Protein AF-A0A3B9KFX8-F1 (afdb_monomer_lite)

Radius of gyration: 19.62 Å; chains: 1; bounding box: 40×45×44 Å

Structure (mmCIF, N/CA/C/O backbone):
data_AF-A0A3B9KFX8-F1
#
_entry.id   AF-A0A3B9KFX8-F1
#
loop_
_atom_site.group_PDB
_atom_site.id
_atom_site.type_symbol
_atom_site.label_atom_id
_atom_site.label_alt_id
_atom_site.label_comp_id
_atom_site.label_asym_id
_atom_site.label_entity_id
_atom_site.label_seq_id
_atom_site.pdbx_PDB_ins_code
_atom_site.Cartn_x
_atom_site.Cartn_y
_atom_site.Cartn_z
_atom_site.occupancy
_atom_site.B_iso_or_equiv
_atom_site.auth_seq_id
_atom_site.auth_comp_id
_atom_site.auth_asym_id
_atom_site.auth_atom_id
_atom_site.pdbx_PDB_model_num
ATOM 1 N N . GLN A 1 1 ? 12.210 -3.966 -12.140 1.00 60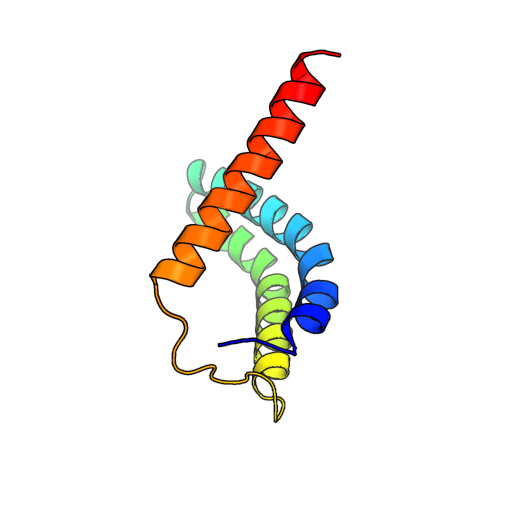.94 1 GLN A N 1
ATOM 2 C CA . GLN A 1 1 ? 10.970 -4.400 -12.819 1.00 60.94 1 GLN A CA 1
ATOM 3 C C . GLN A 1 1 ? 10.100 -3.170 -12.993 1.00 60.94 1 GLN A C 1
ATOM 5 O O . GLN A 1 1 ? 10.002 -2.402 -12.044 1.00 60.94 1 GLN A O 1
ATOM 10 N N . ILE A 1 2 ? 9.549 -2.940 -14.181 1.00 59.19 2 ILE A N 1
ATOM 11 C CA . IL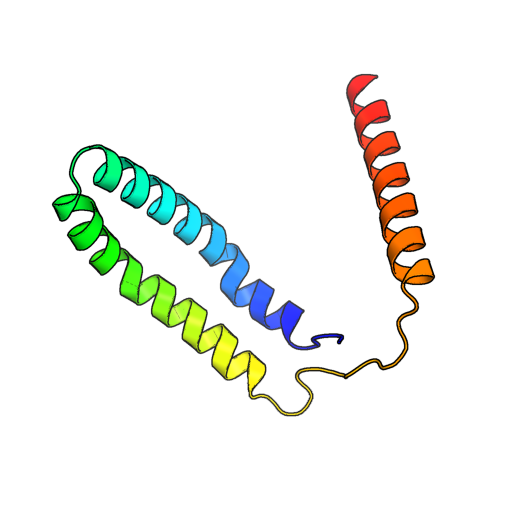E A 1 2 ? 8.641 -1.813 -14.435 1.00 59.19 2 ILE A CA 1
ATOM 12 C C . ILE A 1 2 ? 7.245 -2.402 -14.601 1.00 59.19 2 ILE A C 1
ATOM 14 O O . ILE A 1 2 ? 7.046 -3.234 -15.485 1.00 59.19 2 ILE A O 1
ATOM 18 N N . SER A 1 3 ? 6.322 -2.020 -13.715 1.00 62.34 3 SER A N 1
ATOM 19 C CA . SER A 1 3 ? 4.928 -2.466 -13.760 1.00 62.34 3 SER A CA 1
ATOM 20 C C . SER A 1 3 ? 4.121 -1.523 -14.644 1.00 62.34 3 SER A C 1
ATOM 22 O O . SER A 1 3 ? 3.983 -0.340 -14.332 1.00 62.34 3 SER A O 1
ATOM 24 N N . PHE A 1 4 ? 3.601 -2.043 -15.752 1.00 65.00 4 PHE A N 1
ATOM 25 C CA . PHE A 1 4 ? 2.787 -1.274 -16.699 1.00 65.00 4 PHE A CA 1
ATOM 26 C C . PHE A 1 4 ? 1.317 -1.202 -16.289 1.00 65.00 4 PHE A C 1
ATOM 28 O O . PHE A 1 4 ? 0.597 -0.327 -16.761 1.00 65.00 4 PHE A O 1
ATOM 35 N N . ILE A 1 5 ? 0.883 -2.073 -15.377 1.00 68.50 5 ILE A N 1
ATOM 36 C CA . ILE A 1 5 ? -0.464 -2.031 -14.802 1.00 68.50 5 ILE A CA 1
ATOM 37 C C . ILE A 1 5 ? -0.534 -1.160 -13.537 1.00 68.50 5 ILE A C 1
ATOM 39 O O . ILE A 1 5 ? -1.620 -0.728 -13.157 1.00 68.50 5 ILE A O 1
ATOM 43 N N . ALA A 1 6 ? 0.609 -0.758 -12.966 1.00 67.19 6 ALA A N 1
ATOM 44 C CA . ALA A 1 6 ? 0.660 0.177 -11.838 1.00 67.19 6 ALA A CA 1
ATOM 45 C C . ALA A 1 6 ? -0.205 1.450 -12.003 1.00 67.19 6 ALA A C 1
ATOM 47 O O . ALA A 1 6 ? -0.848 1.832 -11.027 1.00 67.19 6 ALA A O 1
ATOM 48 N N . PRO A 1 7 ? -0.309 2.101 -13.184 1.00 68.94 7 PRO A N 1
ATOM 49 C CA . PRO A 1 7 ? -1.191 3.256 -13.357 1.00 68.94 7 PRO A CA 1
ATOM 50 C C . PRO A 1 7 ? -2.677 2.904 -13.195 1.00 68.94 7 PRO A C 1
ATOM 52 O O . PRO A 1 7 ? -3.409 3.624 -12.522 1.00 68.94 7 PRO A O 1
ATOM 55 N N . ILE A 1 8 ? -3.117 1.780 -13.768 1.00 72.12 8 ILE A N 1
ATOM 56 C CA . ILE A 1 8 ? -4.514 1.320 -13.718 1.00 72.12 8 ILE A CA 1
ATOM 57 C C . ILE A 1 8 ? -4.861 0.878 -12.295 1.00 72.12 8 ILE A C 1
ATOM 59 O O . ILE A 1 8 ? -5.868 1.313 -11.735 1.00 72.12 8 ILE A O 1
ATOM 63 N N . THR A 1 9 ? -3.984 0.088 -11.673 1.00 74.19 9 THR A N 1
ATOM 64 C CA . THR A 1 9 ? -4.132 -0.322 -10.275 1.00 74.19 9 THR A CA 1
ATOM 65 C C . THR A 1 9 ? -4.185 0.889 -9.350 1.00 74.19 9 THR A C 1
ATOM 67 O O . THR A 1 9 ? -5.031 0.931 -8.462 1.00 74.19 9 THR A O 1
ATOM 70 N N . ASN A 1 10 ? -3.356 1.912 -9.573 1.00 79.06 10 ASN A N 1
ATOM 71 C CA . ASN A 1 10 ? -3.383 3.122 -8.755 1.00 79.06 10 ASN A CA 1
ATOM 72 C C . ASN A 1 10 ? -4.684 3.911 -8.927 1.00 79.06 10 ASN A C 1
ATOM 74 O O . ASN A 1 10 ? -5.242 4.349 -7.929 1.00 79.06 10 ASN A O 1
ATOM 78 N N . ILE A 1 11 ? -5.232 4.046 -10.136 1.00 80.88 11 ILE A N 1
ATOM 79 C CA . ILE A 1 11 ? -6.530 4.721 -10.327 1.00 80.88 11 ILE A CA 1
ATOM 80 C C . ILE A 1 11 ? -7.645 4.028 -9.526 1.00 80.88 11 ILE A C 1
ATOM 82 O O . ILE A 1 11 ? -8.502 4.698 -8.954 1.00 80.88 11 ILE A O 1
ATOM 86 N N . LEU A 1 12 ? -7.613 2.697 -9.448 1.00 74.44 12 LEU A N 1
ATOM 87 C CA . LEU A 1 12 ? -8.624 1.900 -8.748 1.00 74.44 12 LEU A CA 1
ATOM 88 C C . LEU A 1 12 ? -8.408 1.830 -7.227 1.00 74.44 12 LEU A C 1
ATOM 90 O O . LEU A 1 12 ? -9.376 1.727 -6.475 1.00 74.44 12 LEU A O 1
ATOM 94 N N . THR A 1 13 ? -7.157 1.877 -6.764 1.00 80.50 13 THR A N 1
ATOM 95 C CA . THR A 1 13 ? -6.800 1.661 -5.350 1.00 80.50 13 THR A CA 1
ATOM 96 C C . THR A 1 13 ? -6.489 2.948 -4.585 1.00 80.50 13 THR A C 1
ATOM 98 O O . THR A 1 13 ? -6.816 3.024 -3.406 1.00 80.50 13 THR A O 1
ATOM 101 N N . VAL A 1 14 ? -5.933 3.988 -5.216 1.00 82.06 14 VAL A N 1
ATOM 102 C CA . VAL A 1 14 ? -5.580 5.271 -4.569 1.00 82.06 14 VAL A CA 1
ATOM 103 C C . VAL A 1 14 ? -6.780 6.008 -3.957 1.00 82.06 14 VAL A C 1
ATOM 105 O O . VAL A 1 14 ? -6.660 6.419 -2.801 1.00 82.06 14 VAL A O 1
ATOM 108 N N . PRO A 1 15 ? -7.944 6.166 -4.624 1.00 78.94 15 PRO A N 1
ATOM 109 C CA . PRO A 1 15 ? -9.103 6.790 -3.976 1.00 78.94 15 PRO A CA 1
ATOM 110 C C . PRO A 1 15 ? -9.608 5.970 -2.777 1.00 78.94 15 PRO A C 1
ATOM 112 O O . PRO A 1 15 ? -10.129 6.528 -1.813 1.00 78.94 15 PRO A O 1
ATOM 115 N N . LEU A 1 16 ? -9.398 4.651 -2.799 1.00 80.25 16 LEU A N 1
ATOM 116 C CA . LEU A 1 16 ? -9.766 3.740 -1.716 1.00 80.25 16 LEU A CA 1
ATOM 117 C C . LEU A 1 16 ? -8.715 3.673 -0.597 1.00 80.25 16 LEU A C 1
ATOM 119 O O . LEU A 1 16 ? -9.039 3.324 0.541 1.00 80.25 16 LEU A O 1
ATOM 123 N N . LEU A 1 17 ? -7.465 4.036 -0.891 1.00 81.75 17 LEU A N 1
ATOM 124 C CA . LEU A 1 17 ? -6.343 3.985 0.041 1.00 81.75 17 LEU A CA 1
ATOM 125 C C . LEU A 1 17 ? -6.565 4.925 1.227 1.00 81.75 17 LEU A C 1
ATOM 127 O O . LEU A 1 17 ? -6.345 4.526 2.366 1.00 81.75 17 LEU A O 1
ATOM 131 N N . GLY A 1 18 ? -7.062 6.140 0.978 1.00 83.12 18 GLY A N 1
ATOM 132 C CA . GLY A 1 18 ? -7.365 7.100 2.044 1.00 83.12 18 GLY A CA 1
ATOM 133 C C . GLY A 1 18 ? -8.402 6.565 3.036 1.00 83.12 18 GLY A C 1
ATOM 134 O O . GLY A 1 18 ? -8.197 6.628 4.247 1.00 83.12 18 GLY A O 1
ATOM 135 N N . ILE A 1 19 ? -9.474 5.955 2.522 1.00 84.25 19 ILE A N 1
ATOM 136 C CA . ILE A 1 19 ? -10.523 5.321 3.336 1.00 84.25 19 ILE A CA 1
ATOM 137 C C . ILE A 1 19 ? -9.941 4.141 4.126 1.00 84.25 19 ILE A C 1
ATOM 139 O O . ILE A 1 19 ? -10.210 3.994 5.317 1.00 84.25 19 ILE A O 1
ATOM 143 N N . THR A 1 20 ? -9.089 3.338 3.486 1.00 85.12 20 THR A N 1
ATOM 144 C CA . THR A 1 20 ? -8.444 2.173 4.110 1.00 85.12 20 THR A CA 1
ATOM 145 C C . THR A 1 20 ? -7.512 2.583 5.250 1.00 85.12 20 THR A C 1
ATOM 147 O O . THR A 1 20 ? -7.551 1.979 6.320 1.00 85.12 20 THR A O 1
ATOM 150 N N . ILE A 1 21 ? -6.714 3.640 5.061 1.00 86.94 21 ILE A N 1
ATOM 151 C CA . ILE A 1 21 ? -5.829 4.187 6.099 1.00 86.94 21 ILE A CA 1
ATOM 152 C C . ILE A 1 21 ? -6.654 4.725 7.270 1.00 86.94 21 ILE A C 1
ATOM 154 O O . ILE A 1 21 ? -6.350 4.419 8.421 1.00 86.94 21 ILE A O 1
ATOM 158 N N . PHE A 1 22 ? -7.716 5.484 6.995 1.00 87.12 22 PHE A N 1
ATOM 159 C CA . PHE A 1 22 ? -8.575 6.041 8.039 1.00 87.12 22 PHE A CA 1
ATOM 160 C C . PHE A 1 22 ? -9.240 4.948 8.889 1.00 87.12 22 PHE A C 1
ATOM 162 O O . PHE A 1 22 ? -9.178 4.988 10.119 1.00 87.12 22 PHE A O 1
ATOM 169 N N . ILE A 1 23 ? -9.809 3.928 8.243 1.00 86.75 23 ILE A N 1
ATOM 170 C CA . ILE A 1 23 ? -10.393 2.769 8.929 1.00 86.75 23 ILE A CA 1
ATOM 171 C C . ILE A 1 23 ? -9.314 2.004 9.710 1.00 86.75 23 ILE A C 1
ATOM 173 O O . ILE A 1 23 ? -9.548 1.619 10.853 1.00 86.75 23 ILE A O 1
ATOM 177 N N . GLY A 1 24 ? -8.116 1.833 9.144 1.00 84.94 24 GLY A N 1
ATOM 178 C CA . GLY A 1 24 ? -6.987 1.194 9.822 1.00 84.94 24 GLY A CA 1
ATOM 179 C C . GLY A 1 24 ? -6.561 1.924 11.100 1.00 84.94 24 GLY A C 1
ATOM 180 O O . GLY A 1 24 ? -6.336 1.283 12.125 1.00 84.94 24 GLY A O 1
ATOM 181 N N . ILE A 1 25 ? -6.526 3.259 11.077 1.00 89.31 25 ILE A N 1
ATOM 182 C CA . ILE A 1 25 ? -6.241 4.081 12.263 1.00 89.31 25 ILE A CA 1
ATOM 183 C C . ILE A 1 25 ? -7.323 3.881 13.330 1.00 89.31 25 ILE A C 1
ATOM 185 O O . ILE A 1 25 ? -6.991 3.687 14.500 1.00 89.31 25 ILE A O 1
ATOM 189 N N . LEU A 1 26 ? -8.603 3.870 12.942 1.00 86.38 26 LEU A N 1
ATOM 190 C CA . LEU A 1 26 ? -9.710 3.624 13.872 1.00 86.38 26 LEU A CA 1
ATOM 191 C C . LEU A 1 26 ? -9.641 2.225 14.498 1.00 86.38 26 LEU A C 1
ATOM 193 O O . LEU A 1 26 ? -9.843 2.089 15.704 1.00 86.38 26 LEU A O 1
ATOM 197 N N . ILE A 1 27 ? -9.308 1.197 13.712 1.00 87.56 27 ILE A N 1
ATOM 198 C CA . ILE A 1 27 ? -9.160 -0.183 14.198 1.00 87.56 27 ILE A CA 1
ATOM 199 C C . ILE A 1 27 ? -7.976 -0.302 15.156 1.00 87.56 27 ILE A C 1
ATOM 201 O O . ILE A 1 27 ? -8.120 -0.902 16.220 1.00 87.56 27 ILE A O 1
ATOM 205 N N . CYS A 1 28 ? -6.825 0.286 14.822 1.00 85.56 28 CYS A N 1
ATOM 206 C CA . CYS A 1 28 ? -5.664 0.308 15.713 1.00 85.56 28 CYS A CA 1
ATOM 207 C C . CYS A 1 28 ? -5.969 1.055 17.018 1.00 85.56 28 CYS A C 1
ATOM 209 O O . CYS A 1 28 ? -5.629 0.563 18.093 1.00 85.56 28 CYS A O 1
ATOM 211 N N . GLY A 1 29 ? -6.656 2.199 16.943 1.00 87.44 29 GLY A N 1
ATOM 212 C CA . GLY A 1 29 ? -7.096 2.945 18.124 1.00 87.44 29 GLY A CA 1
ATOM 213 C C . GLY A 1 29 ? -8.057 2.136 19.000 1.00 87.44 29 GLY A C 1
ATOM 214 O O . GLY A 1 29 ? -7.871 2.053 20.214 1.00 87.44 29 GLY A O 1
ATOM 215 N N . ALA A 1 30 ? -9.040 1.469 18.392 1.00 85.19 30 ALA A N 1
ATOM 216 C CA . ALA A 1 30 ? -9.974 0.598 19.101 1.00 85.19 30 ALA A CA 1
ATOM 217 C C . ALA A 1 30 ? -9.276 -0.627 19.719 1.00 85.19 30 ALA A C 1
ATOM 219 O O . ALA A 1 30 ? -9.558 -0.981 20.861 1.00 85.19 30 ALA A O 1
ATOM 220 N N . GLY A 1 31 ? -8.333 -1.241 19.000 1.00 85.44 31 GLY A N 1
ATOM 221 C CA . GLY A 1 31 ? -7.555 -2.389 19.469 1.00 85.44 31 GLY A CA 1
ATOM 222 C C . GLY A 1 31 ? -6.608 -2.053 20.622 1.00 85.44 31 GLY A C 1
ATOM 223 O O . GLY A 1 31 ? -6.427 -2.880 21.514 1.00 85.44 31 GLY A O 1
ATOM 224 N N . MET A 1 32 ? -6.060 -0.834 20.648 1.00 87.38 32 MET A N 1
ATOM 225 C CA . MET A 1 32 ? -5.247 -0.337 21.762 1.00 87.38 32 MET A CA 1
ATOM 226 C C . MET A 1 32 ? -6.072 -0.159 23.046 1.00 87.38 32 MET A C 1
ATOM 228 O O . MET A 1 32 ? -5.563 -0.401 24.137 1.00 87.38 32 MET A O 1
ATOM 232 N N . LEU A 1 33 ? -7.343 0.237 22.925 1.00 85.62 33 LEU A N 1
ATOM 233 C CA . LEU A 1 33 ? -8.258 0.369 24.063 1.00 85.62 33 LEU A CA 1
ATOM 234 C C . LEU A 1 33 ? -8.822 -0.986 24.510 1.00 85.62 33 LEU A C 1
ATOM 236 O O . LEU A 1 33 ? -8.974 -1.230 25.707 1.00 85.62 33 LEU A O 1
ATOM 240 N N . PHE A 1 34 ? -9.149 -1.866 23.559 1.00 84.06 34 PHE A N 1
ATOM 241 C CA . PHE A 1 34 ? -9.733 -3.175 23.832 1.00 84.06 34 PHE A CA 1
ATOM 242 C C . PHE A 1 34 ? -9.478 -4.152 22.670 1.00 84.06 34 PHE A C 1
ATOM 244 O O . PHE A 1 34 ? -10.082 -4.058 21.600 1.00 84.06 34 PHE A O 1
ATOM 251 N N . ALA A 1 35 ? -8.608 -5.143 22.884 1.00 81.50 35 ALA A N 1
ATOM 252 C CA . ALA A 1 35 ? -8.182 -6.075 21.833 1.00 81.50 35 ALA A CA 1
ATOM 253 C C . ALA A 1 35 ? -9.335 -6.818 21.106 1.00 81.50 35 ALA A C 1
ATOM 255 O O . ALA A 1 35 ? -9.293 -6.902 19.877 1.00 81.50 35 ALA A O 1
ATOM 256 N N . PRO A 1 36 ? -10.403 -7.296 21.784 1.00 83.56 36 PRO A N 1
ATOM 257 C CA . PRO A 1 36 ? -11.544 -7.928 21.109 1.00 83.56 36 PRO A CA 1
ATOM 258 C C . PRO A 1 36 ? -12.306 -6.992 20.160 1.00 83.56 36 PRO A C 1
ATOM 260 O O . PRO A 1 36 ? -12.824 -7.434 19.135 1.00 83.56 36 PRO A O 1
ATOM 263 N N . LEU A 1 37 ? -12.354 -5.693 20.474 1.00 77.50 37 LEU A N 1
ATOM 264 C CA . LEU A 1 37 ? -12.975 -4.673 19.622 1.00 77.50 37 LEU A CA 1
ATOM 265 C C . LEU A 1 37 ? -12.169 -4.480 18.335 1.00 77.50 37 LEU A C 1
ATOM 267 O O . LEU A 1 37 ? -12.756 -4.404 17.261 1.00 77.50 37 LEU A O 1
ATOM 271 N N . GLY A 1 38 ? -10.835 -4.507 18.420 1.00 79.56 38 GLY A N 1
ATOM 272 C CA . GLY A 1 38 ? -9.965 -4.496 17.241 1.00 79.56 38 GLY A CA 1
ATOM 273 C C . GLY A 1 38 ? -10.233 -5.668 16.287 1.00 79.56 38 GLY A C 1
ATOM 274 O O . GLY A 1 38 ? -10.268 -5.471 15.074 1.00 79.56 38 GLY A O 1
ATOM 275 N N . ILE A 1 39 ? -10.501 -6.868 16.817 1.00 81.69 39 ILE A N 1
ATOM 276 C CA . ILE A 1 39 ? -10.838 -8.057 16.011 1.00 81.69 39 ILE A CA 1
ATOM 277 C C . ILE A 1 39 ? -12.178 -7.866 15.288 1.00 81.69 39 ILE A C 1
ATOM 279 O O . ILE A 1 39 ? -12.270 -8.104 14.082 1.00 81.69 39 ILE A O 1
ATOM 283 N N . LEU A 1 40 ? -13.206 -7.395 16.001 1.00 83.50 40 LEU A N 1
ATOM 284 C CA . LEU A 1 40 ? -14.529 -7.136 15.421 1.00 83.50 40 LEU A CA 1
ATOM 285 C C . LEU A 1 40 ? -14.477 -6.037 14.352 1.00 83.50 40 LEU A C 1
ATOM 287 O O . LEU A 1 40 ? -15.033 -6.201 13.267 1.00 83.50 40 LEU A O 1
ATOM 291 N N . CYS A 1 41 ? -13.768 -4.939 14.618 1.00 81.12 41 CYS A N 1
ATOM 292 C CA . CYS A 1 41 ? -13.606 -3.856 13.651 1.00 81.12 41 CYS A CA 1
ATOM 293 C C . CYS A 1 41 ? -12.732 -4.276 12.453 1.00 81.12 41 CYS A C 1
ATOM 295 O O . CYS A 1 41 ? -13.000 -3.861 11.327 1.00 81.12 41 CYS A O 1
ATOM 297 N N . GLY A 1 42 ? -11.746 -5.156 12.658 1.00 79.69 42 GLY A N 1
ATOM 298 C CA . GLY A 1 42 ? -10.976 -5.786 11.581 1.00 79.69 42 GLY A CA 1
ATOM 299 C C . GLY A 1 42 ? -11.850 -6.595 10.620 1.00 79.69 42 GLY A C 1
ATOM 300 O O . GLY A 1 42 ? -11.632 -6.569 9.409 1.00 79.69 42 GLY A O 1
ATOM 301 N N . TRP A 1 43 ? -12.900 -7.233 11.138 1.00 83.94 43 TRP A N 1
ATOM 302 C CA . TRP A 1 43 ? -13.890 -7.940 10.325 1.00 83.94 43 TRP A CA 1
ATOM 303 C C . TRP A 1 43 ? -14.682 -6.998 9.406 1.00 83.94 43 TRP A C 1
ATOM 305 O O . TRP A 1 43 ? -14.990 -7.350 8.272 1.00 83.94 43 TRP A O 1
ATOM 315 N N . VAL A 1 44 ? -14.949 -5.765 9.851 1.00 82.00 44 VAL A N 1
ATOM 316 C CA . VAL A 1 44 ? -15.622 -4.734 9.038 1.00 82.00 44 VAL A CA 1
ATOM 317 C C . VAL A 1 44 ? -14.712 -4.203 7.924 1.00 82.00 44 VAL A C 1
ATOM 319 O O . VAL A 1 44 ? -15.193 -3.883 6.838 1.00 82.00 44 VAL A O 1
ATOM 322 N N . ALA A 1 45 ? -13.395 -4.145 8.147 1.00 84.00 45 ALA A N 1
ATOM 323 C CA . ALA A 1 45 ? -12.427 -3.754 7.115 1.00 84.00 45 ALA A CA 1
ATOM 324 C C . ALA A 1 45 ? -12.141 -4.857 6.084 1.00 84.00 45 ALA A C 1
ATOM 326 O O . ALA A 1 45 ? -11.673 -4.560 4.983 1.00 84.00 45 ALA A O 1
ATOM 327 N N . TRP A 1 46 ? -12.436 -6.118 6.411 1.00 84.81 46 TRP A N 1
ATOM 328 C CA . TRP A 1 46 ? -12.198 -7.271 5.542 1.00 84.81 46 TRP A CA 1
ATOM 329 C C . TRP A 1 46 ? -12.700 -7.107 4.095 1.00 84.81 46 TRP A C 1
ATOM 331 O O . TRP A 1 46 ? -11.893 -7.289 3.185 1.00 84.81 46 TRP A O 1
ATOM 341 N N . PRO A 1 47 ? -13.976 -6.759 3.818 1.00 85.31 47 PRO A N 1
ATOM 342 C CA . PRO A 1 47 ? -14.473 -6.648 2.442 1.00 85.31 47 PRO A CA 1
ATOM 343 C C . PRO A 1 47 ? -13.725 -5.594 1.618 1.00 85.31 47 PRO A C 1
ATOM 345 O O . PRO A 1 47 ? -13.493 -5.793 0.425 1.00 85.31 47 PRO A O 1
ATOM 348 N N . LEU A 1 48 ? -13.296 -4.500 2.254 1.00 83.31 48 LEU A N 1
ATOM 349 C CA . LEU A 1 48 ? -12.512 -3.455 1.600 1.00 83.31 48 LEU A CA 1
ATOM 350 C C . LEU A 1 48 ? -11.117 -3.969 1.220 1.00 83.31 48 LEU A C 1
ATOM 352 O O . LEU A 1 48 ? -10.666 -3.775 0.091 1.00 83.31 48 LEU A O 1
ATOM 356 N N . LEU A 1 49 ? -10.457 -4.671 2.144 1.00 83.88 49 LEU A N 1
ATOM 357 C CA . LEU A 1 49 ? -9.150 -5.288 1.905 1.00 83.88 49 LEU A CA 1
ATOM 358 C C . LEU A 1 49 ? -9.227 -6.382 0.836 1.00 83.88 49 LEU A C 1
ATOM 360 O O . LEU A 1 49 ? -8.350 -6.461 -0.022 1.00 83.88 49 LEU A O 1
ATOM 364 N N . TRP A 1 50 ? -10.291 -7.186 0.849 1.00 88.56 50 TRP A N 1
ATOM 365 C CA . TRP A 1 50 ? -10.545 -8.214 -0.158 1.00 88.56 50 TRP A CA 1
ATOM 366 C C . TRP A 1 50 ? -10.714 -7.612 -1.554 1.00 88.56 50 TRP A C 1
ATOM 368 O O . TRP A 1 50 ? -10.123 -8.112 -2.509 1.00 88.56 50 TRP A O 1
ATOM 378 N N . TYR A 1 51 ? -11.461 -6.510 -1.675 1.00 84.69 51 TYR A N 1
ATOM 379 C CA . TYR A 1 51 ? -11.624 -5.804 -2.946 1.00 84.69 51 TYR A CA 1
ATOM 380 C C . TYR A 1 51 ? -10.282 -5.297 -3.487 1.00 84.69 51 TYR A C 1
ATOM 382 O O . TYR A 1 51 ? -9.940 -5.574 -4.636 1.00 84.69 51 TYR A O 1
ATOM 390 N N . ILE A 1 52 ? -9.495 -4.603 -2.656 1.00 83.62 52 ILE A N 1
ATOM 391 C CA . ILE A 1 52 ? -8.175 -4.091 -3.056 1.00 83.62 52 ILE A CA 1
ATOM 392 C C . ILE A 1 52 ? -7.258 -5.250 -3.461 1.00 83.62 52 ILE A C 1
ATOM 394 O O . ILE A 1 52 ? -6.618 -5.180 -4.508 1.00 83.62 52 ILE A O 1
ATOM 398 N N . GLY A 1 53 ? -7.232 -6.324 -2.667 1.00 83.75 53 GLY A N 1
ATOM 399 C CA . GLY A 1 53 ? -6.444 -7.521 -2.946 1.00 83.75 53 GLY A CA 1
ATOM 400 C C . GLY A 1 53 ? -6.794 -8.137 -4.297 1.00 83.75 53 GLY A C 1
ATOM 401 O O . GLY A 1 53 ? -5.906 -8.309 -5.124 1.00 83.75 53 GLY A O 1
ATOM 402 N N . ASN A 1 54 ? -8.079 -8.379 -4.563 1.00 85.25 54 ASN A N 1
ATOM 403 C CA . ASN A 1 54 ? -8.517 -8.934 -5.843 1.00 85.25 54 ASN A CA 1
ATOM 404 C C . ASN A 1 54 ? -8.172 -8.034 -7.022 1.00 85.25 54 ASN A C 1
ATOM 406 O O . ASN A 1 54 ? -7.620 -8.516 -8.002 1.00 85.25 54 ASN A O 1
ATOM 410 N N . ILE A 1 55 ? -8.436 -6.728 -6.932 1.00 80.94 55 ILE A N 1
ATOM 411 C CA . ILE A 1 55 ? -8.099 -5.807 -8.023 1.00 80.94 55 ILE A CA 1
ATOM 412 C C . ILE A 1 55 ? -6.599 -5.850 -8.319 1.00 80.94 55 ILE A C 1
ATOM 414 O O . ILE A 1 55 ? -6.218 -5.915 -9.485 1.00 80.94 55 ILE A O 1
ATOM 418 N N . VAL A 1 56 ? -5.748 -5.855 -7.289 1.00 81.00 56 VAL A N 1
ATOM 419 C CA . VAL A 1 56 ? -4.288 -5.935 -7.446 1.00 81.00 56 VAL A CA 1
ATOM 420 C C . VAL A 1 56 ? -3.860 -7.286 -8.030 1.00 81.00 56 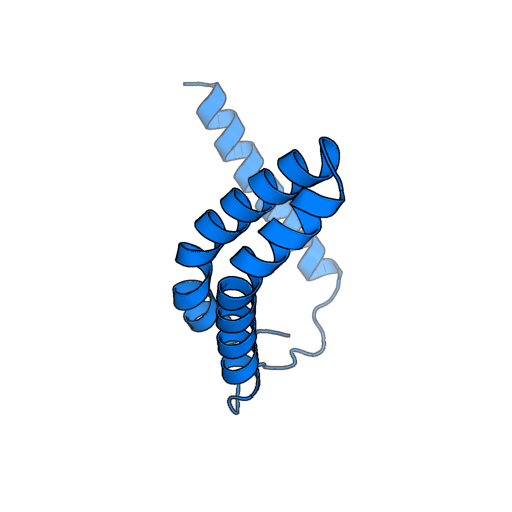VAL A C 1
ATOM 422 O O . VAL A 1 56 ? -3.007 -7.313 -8.916 1.00 81.00 56 VAL A O 1
ATOM 425 N N . THR A 1 57 ? -4.448 -8.396 -7.578 1.00 82.69 57 THR A N 1
ATOM 426 C CA . THR A 1 57 ? -4.126 -9.745 -8.066 1.00 82.69 57 THR A CA 1
ATOM 427 C C . THR A 1 57 ? -4.544 -9.937 -9.521 1.00 82.69 57 THR A C 1
ATOM 429 O O . THR A 1 57 ? -3.719 -10.360 -10.328 1.00 82.69 57 THR A O 1
ATOM 432 N N . GLU A 1 58 ? -5.765 -9.553 -9.891 1.00 79.75 58 GLU A N 1
ATOM 433 C CA . GLU A 1 58 ? -6.248 -9.610 -11.278 1.00 79.75 58 GLU A CA 1
ATOM 434 C C . GLU A 1 58 ? -5.388 -8.726 -12.192 1.00 79.75 58 GLU A C 1
ATOM 436 O O . GLU A 1 58 ? -4.959 -9.153 -13.264 1.00 79.75 58 GLU A O 1
ATOM 441 N N . CYS A 1 59 ? -5.031 -7.528 -11.717 1.00 73.38 59 CYS A N 1
ATOM 442 C CA . CYS A 1 59 ? -4.097 -6.618 -12.379 1.00 73.38 59 CYS A CA 1
ATOM 443 C C . CYS A 1 59 ? -2.706 -7.242 -12.613 1.00 73.38 59 CYS A C 1
ATOM 445 O O . CYS A 1 59 ? -2.070 -6.977 -13.635 1.00 73.38 59 CYS A O 1
ATOM 447 N N . ALA A 1 60 ? -2.221 -8.067 -11.685 1.00 71.94 60 ALA A N 1
ATOM 448 C CA . ALA A 1 60 ? -0.903 -8.693 -11.764 1.00 71.94 60 ALA A CA 1
ATOM 449 C C . ALA A 1 60 ? -0.855 -9.916 -12.700 1.00 71.94 60 ALA A C 1
ATOM 451 O O . ALA A 1 60 ? 0.221 -10.245 -13.202 1.00 71.94 60 ALA A O 1
ATOM 452 N N . ILE A 1 61 ? -1.992 -10.578 -12.941 1.00 75.69 61 ILE A N 1
ATOM 453 C CA . ILE A 1 61 ? -2.092 -11.770 -13.803 1.00 75.69 61 ILE A CA 1
ATOM 454 C C . ILE A 1 61 ? -2.122 -11.394 -15.299 1.00 75.69 61 ILE A C 1
ATOM 456 O O . ILE A 1 61 ? -1.834 -12.235 -16.153 1.00 75.69 61 ILE A O 1
ATOM 460 N N . LEU A 1 62 ? -2.413 -10.132 -15.642 1.00 70.69 62 LEU A N 1
ATOM 461 C CA . LEU A 1 62 ? -2.465 -9.681 -17.036 1.00 70.69 62 LEU A CA 1
ATOM 462 C C . LEU A 1 62 ? -1.130 -9.915 -17.783 1.00 70.69 62 LEU A C 1
ATOM 464 O O . LEU A 1 62 ? -0.060 -9.519 -17.306 1.00 70.69 62 LEU A O 1
ATOM 468 N N . PRO A 1 63 ? -1.162 -10.513 -18.992 1.00 55.06 63 PRO A N 1
ATOM 469 C CA . PRO A 1 63 ? 0.042 -10.735 -19.786 1.00 55.06 63 PRO A CA 1
ATOM 470 C C . PRO A 1 63 ? 0.654 -9.388 -20.196 1.00 55.06 63 PRO A C 1
ATOM 472 O O . PRO A 1 63 ? -0.011 -8.548 -20.797 1.00 55.06 63 PRO A O 1
ATOM 475 N N . GLY A 1 64 ? 1.928 -9.175 -19.849 1.00 61.78 64 GLY A N 1
ATOM 476 C CA . GLY A 1 64 ? 2.610 -7.882 -20.003 1.00 61.78 64 GLY A CA 1
ATOM 477 C C . GLY A 1 64 ? 2.597 -6.997 -18.749 1.00 61.78 64 GLY A C 1
ATOM 478 O O . GLY A 1 64 ? 3.018 -5.843 -18.825 1.00 61.78 64 GLY A O 1
ATOM 479 N N . ALA A 1 65 ? 2.165 -7.521 -17.593 1.00 58.34 65 ALA A N 1
ATOM 480 C CA . ALA A 1 65 ? 2.075 -6.753 -16.349 1.00 58.34 65 ALA A CA 1
ATOM 481 C C . ALA A 1 65 ? 3.372 -6.128 -15.865 1.00 58.34 65 ALA A C 1
ATOM 483 O O . ALA A 1 65 ? 3.373 -5.029 -15.301 1.00 58.34 65 ALA A O 1
ATOM 484 N N . PHE A 1 66 ? 4.481 -6.795 -16.132 1.00 59.22 66 PHE A N 1
ATOM 485 C CA . PHE A 1 66 ? 5.787 -6.316 -15.755 1.00 59.22 66 PHE A CA 1
ATOM 486 C C . PHE A 1 66 ? 6.786 -6.622 -16.856 1.00 59.22 66 PHE A C 1
ATOM 488 O O . PHE A 1 66 ? 6.805 -7.706 -17.435 1.00 59.22 66 PHE A O 1
ATOM 495 N N . MET A 1 67 ? 7.671 -5.665 -17.101 1.00 61.34 67 MET A N 1
ATOM 496 C CA . MET A 1 67 ? 8.908 -5.936 -17.812 1.00 61.34 67 MET A CA 1
ATOM 497 C C . MET A 1 67 ? 10.029 -6.056 -16.783 1.00 61.34 67 MET A C 1
ATOM 499 O O . MET A 1 67 ? 10.324 -5.130 -16.011 1.00 61.34 67 MET A O 1
ATOM 503 N N . THR A 1 68 ? 10.656 -7.228 -16.742 1.00 59.00 68 THR A N 1
ATOM 504 C CA . THR A 1 68 ? 11.898 -7.462 -16.005 1.00 59.00 68 THR A CA 1
ATOM 505 C C . THR A 1 68 ? 13.035 -6.729 -16.700 1.00 59.00 68 THR A C 1
ATOM 507 O O . THR A 1 68 ? 13.710 -7.262 -17.573 1.00 59.00 68 THR A O 1
ATOM 510 N N . VAL A 1 69 ? 13.240 -5.474 -16.306 1.00 63.62 69 VAL A N 1
ATOM 511 C CA . VAL A 1 69 ? 14.450 -4.722 -16.645 1.00 63.62 69 VAL A CA 1
ATOM 512 C C . VAL A 1 69 ? 15.611 -5.319 -15.851 1.00 63.62 69 VAL A C 1
ATOM 514 O O . VAL A 1 69 ? 15.752 -5.049 -14.656 1.00 63.62 69 VAL A O 1
ATOM 517 N N . ASN A 1 70 ? 16.397 -6.175 -16.501 1.00 56.28 70 ASN A N 1
ATOM 518 C CA . ASN A 1 70 ? 17.669 -6.662 -15.976 1.00 56.28 70 ASN A CA 1
ATOM 519 C C . ASN A 1 70 ? 18.734 -5.574 -16.167 1.00 56.28 70 ASN A C 1
ATOM 521 O O . ASN A 1 70 ? 18.879 -5.045 -17.266 1.00 56.28 70 ASN A O 1
ATOM 525 N N . GLY A 1 71 ? 19.477 -5.244 -15.107 1.00 62.50 71 GLY A N 1
ATOM 526 C CA . GLY A 1 71 ? 20.630 -4.338 -15.199 1.00 62.50 71 GLY A CA 1
ATOM 527 C C . GLY A 1 71 ? 20.399 -2.885 -14.773 1.00 62.50 71 GLY A C 1
ATOM 528 O O . GLY A 1 71 ? 21.127 -2.004 -15.221 1.00 62.50 71 GLY A O 1
ATOM 529 N N . LEU A 1 72 ? 19.438 -2.603 -13.885 1.00 59.44 72 LEU A N 1
ATOM 530 C CA . LEU A 1 72 ? 19.430 -1.319 -13.172 1.00 59.44 72 LEU A CA 1
ATOM 531 C C . LEU A 1 72 ? 20.628 -1.285 -12.216 1.00 59.44 72 LEU A C 1
ATOM 533 O O . LEU A 1 72 ? 20.601 -1.893 -11.146 1.00 59.44 72 LEU A O 1
ATOM 537 N N . SER A 1 73 ? 21.704 -0.616 -12.632 1.00 72.19 73 SER A N 1
ATOM 538 C CA . SER A 1 73 ? 22.881 -0.433 -11.791 1.00 72.19 73 SER A CA 1
ATOM 539 C C . SER A 1 73 ? 22.488 0.364 -10.547 1.00 72.19 73 SER A C 1
ATOM 541 O O . SER A 1 73 ? 21.784 1.372 -10.633 1.00 72.19 73 SER A O 1
ATOM 543 N N . ALA A 1 74 ? 22.934 -0.087 -9.371 1.00 74.12 74 ALA A N 1
ATOM 544 C CA . ALA A 1 74 ? 22.626 0.585 -8.110 1.00 74.12 74 ALA A CA 1
ATOM 545 C C . ALA A 1 74 ? 22.989 2.080 -8.173 1.00 74.12 74 ALA A C 1
ATOM 547 O O . ALA A 1 74 ? 22.228 2.917 -7.698 1.00 74.12 74 ALA A O 1
ATOM 548 N N . GLY A 1 75 ? 24.086 2.428 -8.857 1.00 78.81 75 GLY A N 1
ATOM 549 C CA . GLY A 1 75 ? 24.500 3.816 -9.074 1.00 78.81 75 GLY A CA 1
ATOM 550 C C . GLY A 1 75 ? 23.433 4.694 -9.740 1.00 78.81 75 GLY A C 1
ATOM 551 O O . GLY A 1 75 ? 23.244 5.830 -9.315 1.00 78.81 75 GLY A O 1
ATOM 552 N N . LEU A 1 76 ? 22.680 4.163 -10.709 1.00 75.94 76 LEU A N 1
ATOM 553 C CA . LEU A 1 76 ? 21.611 4.894 -11.401 1.00 75.94 76 LEU A CA 1
ATOM 554 C C . LEU A 1 76 ? 20.408 5.156 -10.482 1.00 75.94 76 LEU A C 1
ATOM 556 O O . LEU A 1 76 ? 19.819 6.239 -10.510 1.00 75.94 76 LEU A O 1
ATOM 560 N N . ALA A 1 77 ? 20.085 4.194 -9.613 1.00 76.25 77 ALA A N 1
ATOM 561 C CA . ALA A 1 77 ? 19.050 4.366 -8.596 1.00 76.25 77 ALA A CA 1
ATOM 562 C C . ALA A 1 77 ? 19.456 5.433 -7.566 1.00 76.25 77 ALA A C 1
ATOM 564 O O . ALA A 1 77 ? 18.674 6.335 -7.271 1.00 76.25 77 ALA A O 1
ATOM 565 N N . TRP A 1 78 ? 20.698 5.388 -7.075 1.00 82.25 78 TRP A N 1
ATOM 566 C CA . TRP A 1 78 ? 21.217 6.387 -6.137 1.00 82.25 78 TRP A CA 1
ATOM 567 C C . TRP A 1 78 ? 21.261 7.791 -6.747 1.00 82.25 78 TRP A C 1
ATOM 569 O O . TRP A 1 78 ? 20.843 8.744 -6.089 1.00 82.25 78 TRP A O 1
ATOM 579 N N . SER A 1 79 ? 21.681 7.932 -8.011 1.00 84.81 79 SER A N 1
ATOM 580 C CA . SER A 1 79 ? 21.672 9.237 -8.686 1.00 84.81 79 SER A CA 1
ATOM 581 C C . SER A 1 79 ? 20.264 9.810 -8.837 1.00 84.81 79 SER A C 1
ATOM 583 O O . SER A 1 79 ? 20.072 11.012 -8.670 1.00 84.81 79 SER A O 1
ATOM 585 N N . TYR A 1 80 ? 19.269 8.954 -9.091 1.00 82.44 80 TYR A N 1
ATOM 586 C CA . TYR A 1 80 ? 17.874 9.376 -9.164 1.00 82.44 80 TYR A CA 1
ATOM 587 C C . TYR A 1 80 ? 17.374 9.898 -7.812 1.00 82.44 80 TYR A C 1
ATOM 589 O O . TYR A 1 80 ? 16.835 11.001 -7.748 1.00 82.44 80 TYR A O 1
ATOM 597 N N . TYR A 1 81 ? 17.606 9.160 -6.720 1.00 84.81 81 TYR A N 1
ATOM 598 C CA . TYR A 1 81 ? 17.188 9.599 -5.384 1.00 84.81 81 TYR A CA 1
ATOM 599 C C . TYR A 1 81 ? 17.920 10.860 -4.914 1.00 84.81 81 TYR A C 1
ATOM 601 O O . TYR A 1 81 ? 17.294 11.725 -4.304 1.00 84.81 81 TYR A O 1
ATOM 609 N N . ALA A 1 82 ? 19.208 11.009 -5.232 1.00 88.69 82 ALA A N 1
ATOM 610 C CA . ALA A 1 82 ? 19.969 12.216 -4.914 1.00 88.69 82 ALA A CA 1
ATOM 611 C C . ALA A 1 82 ? 19.409 13.454 -5.637 1.00 88.69 82 ALA A C 1
ATOM 613 O O . ALA A 1 82 ? 19.244 14.512 -5.029 1.00 88.69 82 ALA A O 1
ATOM 614 N N . LEU A 1 83 ? 19.067 13.316 -6.922 1.00 90.12 83 LEU A N 1
ATOM 615 C CA . LEU A 1 83 ? 18.478 14.400 -7.708 1.00 90.12 83 LEU A CA 1
ATOM 616 C C . LEU A 1 83 ? 17.068 14.741 -7.208 1.00 90.12 83 LEU A C 1
ATOM 618 O O . LEU A 1 83 ? 16.740 15.913 -7.037 1.00 90.12 83 LEU A O 1
ATOM 622 N N . LEU A 1 84 ? 16.253 13.728 -6.907 1.00 87.38 84 LEU A N 1
ATOM 623 C CA . LEU A 1 84 ? 14.909 13.915 -6.359 1.00 87.38 84 LEU A CA 1
ATOM 624 C C . LEU A 1 84 ? 14.959 14.634 -5.005 1.00 87.38 84 LEU A C 1
AT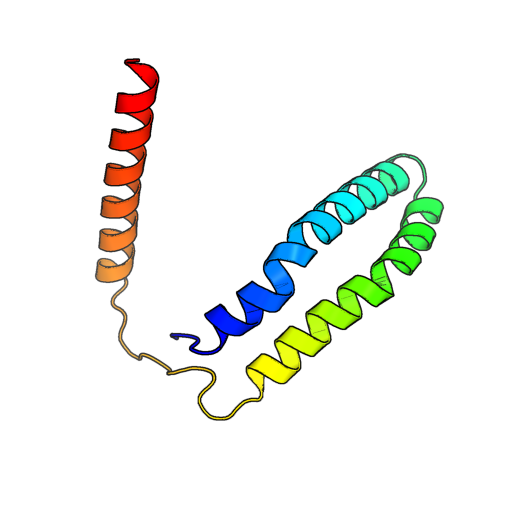OM 626 O O . LEU A 1 84 ? 14.222 15.597 -4.796 1.00 87.38 84 LEU A O 1
ATOM 630 N N . PHE A 1 85 ? 15.876 14.232 -4.123 1.00 90.69 85 PHE A N 1
ATOM 631 C CA . PHE A 1 85 ? 16.123 14.918 -2.857 1.00 90.69 85 PHE A CA 1
ATOM 632 C C . PHE A 1 85 ? 16.481 16.392 -3.069 1.00 90.69 85 PHE A C 1
ATOM 634 O O . PHE A 1 85 ? 15.909 17.258 -2.413 1.00 90.69 85 PHE A O 1
ATOM 641 N N . LEU A 1 86 ? 17.367 16.693 -4.022 1.00 91.00 86 LEU A N 1
ATOM 642 C CA . LEU A 1 86 ? 17.766 18.063 -4.344 1.00 91.00 86 LEU A CA 1
ATOM 643 C C . LEU A 1 86 ? 16.581 18.904 -4.846 1.00 91.00 86 LEU A C 1
ATOM 645 O O . LEU A 1 86 ? 16.401 20.036 -4.403 1.00 91.00 86 LEU A O 1
ATOM 649 N N . VAL A 1 87 ? 15.730 18.349 -5.712 1.00 91.06 87 VAL A N 1
ATOM 650 C CA . VAL A 1 87 ? 14.523 19.035 -6.208 1.00 91.06 87 VAL A CA 1
ATOM 651 C C . VAL A 1 87 ? 13.535 19.314 -5.075 1.00 91.06 87 VAL A C 1
ATOM 653 O O . VAL A 1 87 ? 13.031 20.433 -4.962 1.00 91.06 87 VAL A O 1
ATOM 656 N N . VAL A 1 88 ? 13.276 18.328 -4.214 1.00 90.50 88 VAL A N 1
ATOM 657 C CA . VAL A 1 88 ? 12.381 18.498 -3.060 1.00 90.50 88 VAL A CA 1
ATOM 658 C C . VAL A 1 88 ? 12.955 1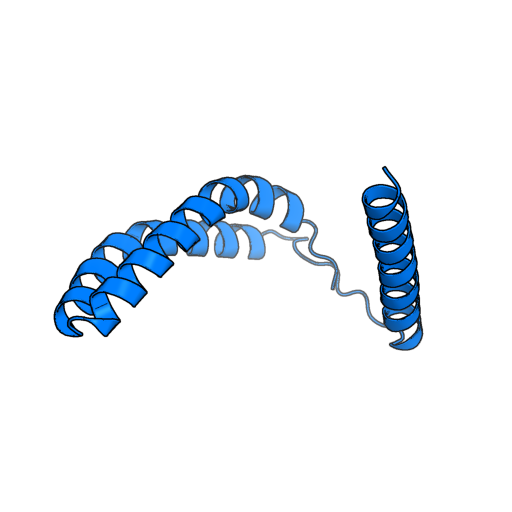9.519 -2.078 1.00 90.50 88 VAL A C 1
ATOM 660 O O . VAL A 1 88 ? 12.223 20.396 -1.626 1.00 90.50 88 VAL A O 1
ATO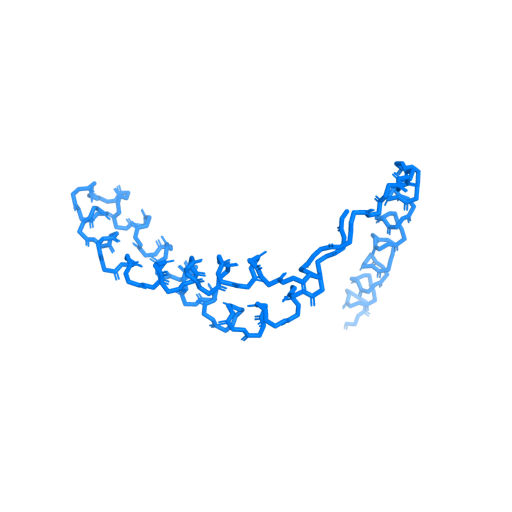M 663 N N . ALA A 1 89 ? 14.259 19.475 -1.801 1.00 87.94 89 ALA A N 1
ATOM 664 C CA . ALA A 1 89 ? 14.927 20.436 -0.929 1.00 87.94 89 ALA A CA 1
ATOM 665 C C . ALA A 1 89 ? 14.804 21.874 -1.458 1.00 87.94 89 ALA A C 1
ATOM 667 O O . ALA A 1 89 ? 14.504 22.782 -0.686 1.00 87.94 89 ALA A O 1
ATOM 668 N N . ILE A 1 90 ? 14.955 22.085 -2.772 1.00 90.75 90 ILE A N 1
ATOM 669 C CA . ILE A 1 90 ? 14.766 23.403 -3.400 1.00 90.75 90 ILE A CA 1
ATOM 670 C C . ILE A 1 90 ? 13.312 23.874 -3.280 1.00 90.75 90 ILE A C 1
ATOM 672 O O . ILE A 1 90 ? 13.074 25.037 -2.952 1.00 90.75 90 ILE A O 1
ATOM 676 N N . MET A 1 91 ? 12.336 22.995 -3.528 1.00 87.44 91 MET A N 1
ATOM 677 C CA . MET A 1 91 ? 10.912 23.332 -3.409 1.00 87.44 91 MET A CA 1
ATOM 678 C C . MET A 1 91 ? 10.535 23.721 -1.976 1.00 87.44 91 MET A C 1
ATOM 680 O O . MET A 1 91 ? 9.870 24.735 -1.775 1.00 87.44 91 MET A O 1
ATOM 684 N N . VAL A 1 92 ? 10.994 22.950 -0.985 1.00 87.56 92 VAL A N 1
ATOM 685 C CA . VAL A 1 92 ? 10.764 23.236 0.439 1.00 87.56 92 VAL A CA 1
ATOM 686 C C . VAL A 1 92 ? 11.444 24.544 0.837 1.00 87.56 92 VAL A C 1
ATOM 688 O O . VAL A 1 92 ? 10.797 25.396 1.436 1.00 87.56 92 VAL A O 1
ATOM 691 N N . TYR A 1 93 ? 12.703 24.753 0.441 1.00 84.75 93 TYR A N 1
ATOM 692 C CA . TYR A 1 93 ? 13.424 25.995 0.728 1.00 84.75 93 TYR A CA 1
ATOM 693 C C . TYR A 1 93 ? 12.716 27.223 0.143 1.00 84.75 93 TYR A C 1
ATOM 695 O O . TYR A 1 93 ? 12.566 28.232 0.826 1.00 84.75 93 TYR A O 1
ATOM 703 N N . LYS A 1 94 ? 12.227 27.129 -1.100 1.00 76.75 94 LYS A N 1
ATOM 704 C CA . LYS A 1 94 ? 11.484 28.211 -1.756 1.00 76.75 94 LYS A CA 1
ATOM 705 C C . LYS A 1 94 ? 10.136 28.488 -1.082 1.00 76.75 94 LYS A C 1
ATOM 707 O O . LYS A 1 94 ? 9.730 29.642 -1.021 1.00 76.75 94 LYS A O 1
ATOM 712 N N . LEU A 1 95 ? 9.458 27.456 -0.577 1.00 78.12 95 LEU A N 1
ATOM 713 C CA . LEU A 1 95 ? 8.199 27.592 0.160 1.00 78.12 95 LEU A CA 1
ATOM 714 C C . LEU A 1 95 ? 8.401 28.234 1.542 1.00 78.12 95 LEU A C 1
ATOM 716 O O . LEU A 1 95 ? 7.546 28.989 1.975 1.00 78.12 95 LEU A O 1
ATOM 720 N N . SER A 1 96 ? 9.522 27.966 2.219 1.00 68.62 96 SER A N 1
ATOM 721 C CA . SER A 1 96 ? 9.854 28.570 3.523 1.00 68.62 96 SER A CA 1
ATOM 722 C C . SER A 1 96 ? 10.313 30.033 3.447 1.00 68.62 96 SER A C 1
ATOM 724 O O . SER A 1 96 ? 10.494 30.663 4.485 1.00 68.62 96 SER A O 1
ATOM 726 N N . LEU A 1 97 ? 10.557 30.551 2.241 1.00 64.31 97 LEU A N 1
ATOM 727 C CA . LEU A 1 97 ? 11.035 31.914 1.982 1.00 64.31 97 LEU A CA 1
ATOM 728 C C . LEU A 1 97 ? 9.906 32.880 1.569 1.00 64.31 97 LEU A C 1
ATOM 730 O O . LEU A 1 97 ? 10.170 34.065 1.369 1.00 64.31 97 LEU A O 1
ATOM 734 N N . ILE A 1 98 ? 8.681 32.365 1.420 1.00 55.88 98 ILE A N 1
ATOM 735 C CA . ILE A 1 98 ? 7.432 33.098 1.150 1.00 55.88 98 ILE A CA 1
ATOM 736 C C . ILE A 1 98 ? 6.664 33.230 2.464 1.00 55.88 98 ILE A C 1
ATOM 738 O O . ILE A 1 98 ? 6.119 34.329 2.701 1.00 55.88 98 ILE A O 1
#

pLDDT: mean 78.53, std 9.7, range [55.06, 91.06]

Secondary structure (DSSP, 8-state):
-EESSHHHHHHHHHHHHHHHHHHHHHHHHHHHH-HHHHHHHHHHHHHHHHHHHHHHHHHHHSTTSEE--TT--HHHHHHHHHHHHHHHHHHHHHHTT-

Sequence (98 aa):
QISFIAPITNILTVPLLGITIFIGILICGAGMLFAPLGILCGWVAWPLLWYIGNIVTECAILPGAFMTVNGLSAGLAWSYYALLFLVVAIMVYKLSLI

Foldseek 3Di:
DDFPLVVVLCVVCVVLVVVLVVLVVVLVVLCVVPVVSSVVSVVVCVVSVVVSVVSVVVCCPDVVRDDPPPDPDVVNVVVVVVVVVVVVVVVVVVVVVD